Protein AF-A0A2N0VL20-F1 (afdb_monomer)

Foldseek 3Di:
DPVVVVLLVVLLVLCVVLVVLDDPVLVVCVVVVVLLCSLVVLLVVLVVVVVVLVVLVVVLVVVLVVLVVVCVVPVDPVSVVVSVVSVVVSVVCCVVSVVSSVSSNVSSVVNVVSVVVVVVVCVVVVPD

Nearest PDB structures (foldseek):
  8v8v-assembly2_D  TM=3.418E-01  e=9.193E-01  Homo sapiens
  8tgd-assembly1_B  TM=3.268E-01  e=1.031E+00  Homo sapiens
  8ts8-assembly1_B  TM=3.396E-01  e=1.031E+00  Homo sapiens
  8ts7-assembly1_B  TM=3.397E-01  e=1.374E+00  Homo sapiens

Solvent-accessible surface area (backbone atoms only — not comparable to full-atom values): 7043 Å² total; per-residue (Å²): 132,63,70,69,56,54,57,52,47,54,46,48,52,60,46,60,79,46,46,92,76,49,52,75,70,44,54,50,30,55,75,69,67,39,58,69,61,36,31,55,53,50,51,54,50,48,54,53,50,52,51,51,53,52,53,49,52,52,51,52,53,52,53,39,52,53,42,50,54,52,29,76,74,66,71,44,69,67,49,52,52,52,42,51,51,54,48,52,51,49,53,50,49,49,53,57,50,51,52,54,48,51,55,51,46,54,50,34,53,49,46,51,51,52,53,51,51,52,51,53,53,47,58,61,71,71,56,129

Structure (mmCIF, N/CA/C/O backbone):
data_AF-A0A2N0VL20-F1
#
_entry.id   AF-A0A2N0VL20-F1
#
loop_
_atom_site.group_PDB
_atom_site.id
_atom_site.type_symbol
_atom_site.label_atom_id
_atom_site.label_alt_id
_atom_site.label_comp_id
_atom_site.label_asym_id
_atom_site.label_entity_id
_atom_site.label_seq_id
_atom_site.pdbx_PDB_ins_code
_atom_site.Cartn_x
_atom_site.Cartn_y
_atom_site.Cartn_z
_atom_site.occupancy
_atom_site.B_iso_or_equiv
_atom_site.auth_seq_id
_atom_site.auth_comp_id
_atom_site.auth_asym_id
_atom_site.auth_atom_id
_atom_site.pdbx_PDB_model_num
ATOM 1 N N . MET A 1 1 ? -25.952 -11.031 23.583 1.00 49.34 1 MET A N 1
ATOM 2 C CA . MET A 1 1 ? -24.711 -10.587 22.912 1.00 49.34 1 MET A CA 1
ATOM 3 C C . MET A 1 1 ? -24.542 -9.104 23.165 1.00 49.34 1 MET A C 1
ATOM 5 O O . MET A 1 1 ? -25.473 -8.353 22.890 1.00 49.34 1 MET A O 1
ATOM 9 N N . ARG A 1 2 ? -23.422 -8.693 23.767 1.00 56.59 2 ARG A N 1
ATOM 10 C CA . ARG A 1 2 ? -23.122 -7.274 23.993 1.00 56.59 2 ARG A CA 1
ATOM 11 C C . ARG A 1 2 ? -22.846 -6.677 22.609 1.00 56.59 2 ARG A C 1
ATOM 13 O O . ARG A 1 2 ? -22.079 -7.261 21.855 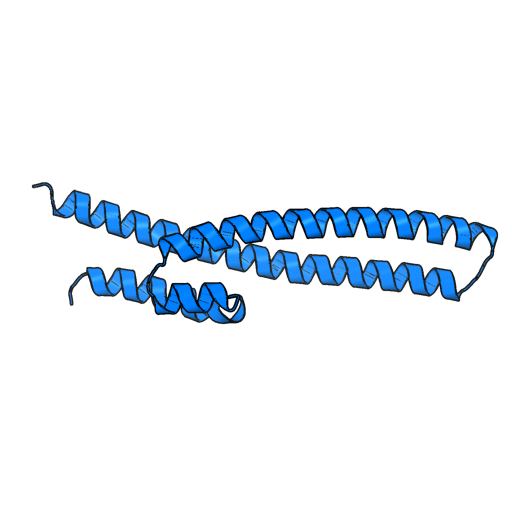1.00 56.59 2 ARG A O 1
ATOM 20 N N . LYS A 1 3 ? -23.512 -5.586 22.218 1.00 54.34 3 LYS A N 1
ATOM 21 C CA . LYS A 1 3 ? -23.375 -5.004 20.859 1.00 54.34 3 LYS A CA 1
ATOM 22 C C . LYS A 1 3 ? -21.913 -4.651 20.519 1.00 54.34 3 LYS A C 1
ATOM 24 O O . LYS A 1 3 ? -21.511 -4.700 19.364 1.00 54.34 3 LYS A O 1
ATOM 29 N N . ASP A 1 4 ? -21.116 -4.422 21.552 1.00 58.56 4 ASP A N 1
ATOM 30 C CA . ASP A 1 4 ? -19.659 -4.291 21.601 1.00 58.56 4 ASP A CA 1
ATOM 31 C C . ASP A 1 4 ? -18.913 -5.420 20.873 1.00 58.56 4 ASP A C 1
ATOM 33 O O . ASP A 1 4 ? -17.914 -5.178 20.189 1.00 58.56 4 ASP A O 1
ATOM 37 N N . ASP A 1 5 ? -19.426 -6.646 20.990 1.00 67.94 5 ASP A N 1
ATOM 38 C CA . ASP A 1 5 ? -18.854 -7.836 20.367 1.00 67.94 5 ASP A CA 1
ATOM 39 C C . ASP A 1 5 ? -19.085 -7.824 18.853 1.00 67.94 5 ASP A C 1
ATOM 41 O O . ASP A 1 5 ? -18.239 -8.305 18.110 1.00 67.94 5 ASP A O 1
ATOM 45 N N . ILE A 1 6 ? -20.180 -7.215 18.377 1.00 74.94 6 ILE A N 1
ATOM 46 C CA . ILE A 1 6 ? -20.531 -7.162 16.950 1.00 74.94 6 ILE A CA 1
ATOM 47 C C . ILE A 1 6 ? -19.593 -6.208 16.204 1.00 74.94 6 ILE A C 1
ATOM 49 O O . ILE A 1 6 ? -19.041 -6.579 15.171 1.00 74.94 6 ILE A O 1
ATOM 53 N N . PHE A 1 7 ? -19.351 -5.005 16.740 1.00 74.25 7 PHE A N 1
ATOM 54 C CA . PHE A 1 7 ? -18.403 -4.055 16.138 1.00 74.25 7 PHE A CA 1
ATOM 55 C C . PHE A 1 7 ? -16.975 -4.601 16.147 1.00 74.25 7 PHE A C 1
ATOM 57 O O . PHE A 1 7 ? -16.253 -4.482 15.159 1.00 74.25 7 PHE A O 1
ATOM 64 N N . THR A 1 8 ? -16.573 -5.237 17.249 1.00 74.56 8 THR A N 1
AT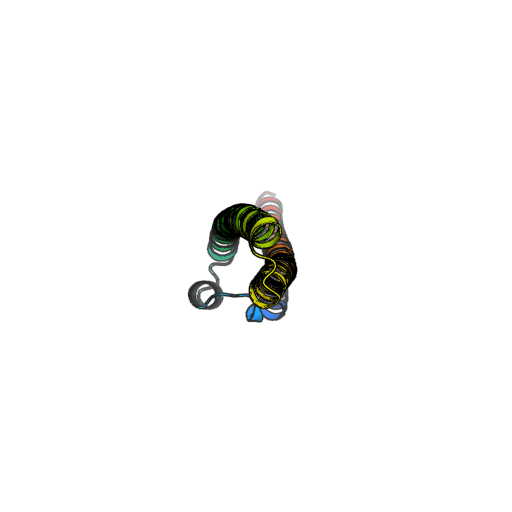OM 65 C CA . THR A 1 8 ? -15.239 -5.832 17.366 1.00 74.56 8 THR A CA 1
ATOM 66 C C . THR A 1 8 ? -15.076 -7.026 16.423 1.00 74.56 8 THR A C 1
ATOM 68 O O . THR A 1 8 ? -14.039 -7.135 15.773 1.00 74.56 8 THR A O 1
ATOM 71 N N . ALA A 1 9 ? -16.095 -7.882 16.289 1.00 79.31 9 ALA A N 1
ATOM 72 C CA . ALA A 1 9 ? -16.096 -9.000 15.347 1.00 79.31 9 ALA A CA 1
ATOM 73 C C . ALA A 1 9 ? -16.034 -8.523 13.890 1.00 79.31 9 ALA A C 1
ATOM 75 O O . ALA A 1 9 ? -15.227 -9.034 13.123 1.00 79.31 9 ALA A O 1
ATOM 76 N N . MET A 1 10 ? -16.799 -7.488 13.533 1.00 79.50 10 MET A N 1
ATOM 77 C CA . MET A 1 10 ? -16.802 -6.924 12.180 1.00 79.50 10 MET A CA 1
ATOM 78 C C . MET A 1 10 ? -15.446 -6.298 11.811 1.00 79.50 10 MET A C 1
ATOM 80 O O . MET A 1 10 ? -14.961 -6.471 10.695 1.00 79.50 10 MET A O 1
ATOM 84 N N . ILE A 1 11 ? -14.791 -5.616 12.759 1.00 80.81 11 ILE A N 1
ATOM 85 C CA . ILE A 1 11 ? -13.419 -5.114 12.581 1.00 80.81 11 ILE A CA 1
ATOM 86 C C . ILE A 1 11 ? -12.428 -6.274 12.430 1.00 80.81 11 ILE A C 1
ATOM 88 O O . ILE A 1 11 ? -11.508 -6.194 11.617 1.00 80.81 11 ILE A O 1
ATOM 92 N N . HIS A 1 12 ? -12.594 -7.341 13.213 1.00 79.06 12 HIS A N 1
ATOM 93 C CA . HIS A 1 12 ? -11.717 -8.505 13.158 1.00 79.06 12 HIS A CA 1
ATOM 94 C C . HIS A 1 12 ? -11.806 -9.214 11.804 1.00 79.06 12 HIS A C 1
ATOM 96 O O . HIS A 1 12 ? -10.771 -9.464 11.197 1.00 79.06 12 HIS A O 1
ATOM 102 N N . GLU A 1 13 ? -13.019 -9.431 11.298 1.00 80.81 13 GLU A N 1
ATOM 103 C CA . GLU A 1 13 ? -13.281 -10.088 10.015 1.00 80.81 13 GLU A CA 1
ATOM 104 C C . GLU A 1 13 ? -12.731 -9.283 8.821 1.00 80.81 13 GLU A C 1
ATOM 106 O O . GLU A 1 13 ? -12.054 -9.838 7.953 1.00 80.81 13 GLU A O 1
ATOM 111 N N . GLU A 1 14 ? -12.924 -7.957 8.800 1.00 76.50 14 GLU A N 1
ATOM 112 C CA . GLU A 1 14 ? -12.346 -7.074 7.768 1.00 76.50 14 GLU A CA 1
ATOM 113 C C . GLU A 1 14 ? -10.808 -7.109 7.765 1.00 76.50 14 GLU A C 1
ATOM 115 O O . GLU A 1 14 ? -10.176 -7.126 6.702 1.00 76.50 14 GLU A O 1
ATOM 120 N N . LEU A 1 15 ? -10.191 -7.137 8.951 1.00 77.94 15 LEU A N 1
ATOM 121 C CA . LEU A 1 15 ? -8.737 -7.179 9.099 1.00 77.94 15 LEU A CA 1
ATOM 122 C C . LEU A 1 15 ? -8.158 -8.558 8.756 1.00 77.94 15 LEU A C 1
ATOM 124 O O . LEU A 1 15 ? -7.094 -8.621 8.142 1.00 77.94 15 LEU A O 1
ATOM 128 N N . GLU A 1 16 ? -8.854 -9.642 9.095 1.00 79.25 16 GLU A N 1
ATOM 129 C CA . GLU A 1 16 ? -8.457 -11.019 8.779 1.00 79.25 16 GLU A CA 1
ATOM 130 C C . GLU A 1 16 ? -8.485 -11.273 7.264 1.00 79.25 16 GLU A C 1
ATOM 132 O O . GLU A 1 16 ? -7.514 -11.777 6.695 1.00 79.25 16 GLU A O 1
ATOM 137 N N . GLN A 1 17 ? -9.515 -10.785 6.560 1.00 76.62 17 GLN A N 1
ATOM 138 C CA . GLN A 1 17 ? -9.577 -10.843 5.092 1.00 76.62 17 GLN A CA 1
ATOM 139 C C . GLN A 1 17 ? -8.394 -10.138 4.400 1.00 76.62 17 GLN A C 1
ATOM 141 O O . GLN A 1 17 ? -8.016 -10.498 3.280 1.00 76.62 17 GLN A O 1
ATOM 146 N N . HIS A 1 18 ? -7.780 -9.153 5.062 1.00 73.38 18 HIS A N 1
ATOM 147 C CA . HIS A 1 18 ? -6.674 -8.358 4.525 1.00 73.38 18 HIS A CA 1
ATOM 148 C C . HIS A 1 18 ? -5.324 -8.631 5.216 1.00 73.38 18 HIS A C 1
ATOM 150 O O . HIS A 1 18 ? -4.335 -7.958 4.909 1.00 73.38 18 HIS A O 1
ATOM 156 N N . GLU A 1 19 ? -5.223 -9.656 6.070 1.00 67.94 19 GLU A N 1
ATOM 157 C CA . GLU A 1 19 ? -4.031 -9.929 6.893 1.00 67.94 19 GLU A CA 1
ATOM 158 C C . GLU A 1 19 ? -2.778 -10.255 6.055 1.00 67.94 19 GLU A C 1
ATOM 160 O O . GLU A 1 19 ? -1.630 -9.989 6.439 1.00 67.94 19 GLU A O 1
ATOM 165 N N . ARG A 1 20 ? -2.987 -10.783 4.846 1.00 70.00 20 ARG A N 1
ATOM 166 C CA . ARG A 1 20 ? -1.935 -11.027 3.845 1.00 70.00 20 ARG A CA 1
ATOM 167 C C . ARG A 1 20 ? -1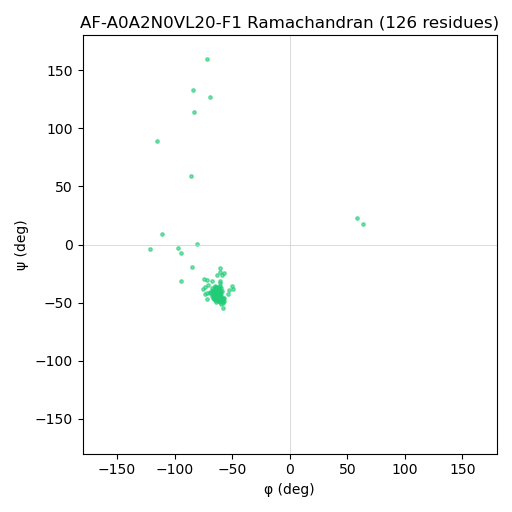.199 -9.754 3.402 1.00 70.00 20 ARG A C 1
ATOM 169 O O . ARG A 1 20 ? -0.074 -9.847 2.924 1.00 70.00 20 ARG A O 1
ATOM 176 N N . PHE A 1 21 ? -1.790 -8.577 3.606 1.00 66.38 21 PHE A N 1
ATOM 177 C CA . PHE A 1 21 ? -1.189 -7.276 3.295 1.00 66.38 21 PHE A CA 1
ATOM 178 C C . PHE A 1 21 ? -0.533 -6.598 4.509 1.00 66.38 21 PHE A C 1
ATOM 180 O O . PHE A 1 21 ? 0.034 -5.503 4.379 1.00 66.38 21 PHE A O 1
ATOM 187 N N . PHE A 1 22 ? -0.620 -7.213 5.693 1.00 69.06 22 PHE A N 1
ATOM 188 C CA . PHE A 1 22 ? -0.054 -6.656 6.916 1.00 69.06 22 PHE A CA 1
ATOM 189 C C . PHE A 1 22 ? 1.422 -6.985 7.044 1.00 69.06 22 PHE A C 1
ATOM 191 O O . PHE A 1 22 ? 1.859 -8.126 6.898 1.00 69.06 22 PHE A O 1
ATOM 198 N N . LEU A 1 23 ? 2.191 -5.957 7.380 1.00 69.00 23 LEU A N 1
ATOM 199 C CA . LEU A 1 23 ? 3.577 -6.114 7.785 1.00 69.00 23 LEU A CA 1
ATOM 200 C C . LEU A 1 23 ? 3.639 -6.736 9.182 1.00 69.00 23 LEU A C 1
ATOM 202 O O . LEU A 1 23 ? 2.696 -6.646 9.967 1.00 69.00 23 LEU A O 1
ATOM 206 N N . PHE A 1 24 ? 4.782 -7.328 9.526 1.00 72.19 24 PHE A N 1
ATOM 207 C CA . PHE A 1 24 ? 4.968 -8.029 10.802 1.00 72.19 24 PHE A CA 1
ATOM 208 C C . PHE A 1 24 ? 4.597 -7.165 12.026 1.00 72.19 24 PHE A C 1
ATOM 210 O O . PHE A 1 24 ? 3.928 -7.636 12.942 1.00 72.19 24 PHE A O 1
ATOM 217 N N . GLN A 1 25 ? 4.938 -5.870 11.994 1.00 71.19 25 GLN A N 1
ATOM 218 C CA . GLN A 1 25 ? 4.575 -4.907 13.045 1.00 71.19 25 GLN A CA 1
ATOM 219 C C . GLN A 1 25 ? 3.065 -4.612 13.120 1.00 71.19 25 GLN A C 1
ATOM 221 O O . GLN A 1 25 ? 2.550 -4.313 14.194 1.00 71.19 25 GLN A O 1
ATOM 226 N N . GLU A 1 26 ? 2.345 -4.668 11.998 1.00 73.62 26 GLU A N 1
ATOM 227 C CA . GLU A 1 26 ? 0.889 -4.478 11.969 1.00 73.62 26 GLU A CA 1
ATOM 228 C C . GLU A 1 26 ? 0.177 -5.725 12.503 1.00 73.62 26 GLU A C 1
ATOM 230 O O . GLU A 1 26 ? -0.752 -5.607 13.294 1.00 73.62 26 GLU A O 1
ATOM 235 N N . ARG A 1 27 ? 0.673 -6.930 12.196 1.00 73.31 27 ARG A N 1
ATOM 236 C CA . ARG A 1 27 ? 0.152 -8.174 12.796 1.00 73.31 27 ARG A CA 1
ATOM 237 C C . ARG A 1 27 ? 0.300 -8.209 14.315 1.00 73.31 27 ARG A C 1
ATOM 239 O O . ARG A 1 27 ? -0.511 -8.815 15.013 1.00 73.31 27 ARG A O 1
ATOM 246 N N . GLU A 1 28 ? 1.337 -7.575 14.849 1.00 76.06 28 GLU A N 1
ATOM 247 C CA . GLU A 1 28 ? 1.518 -7.463 16.295 1.00 76.06 28 GLU A CA 1
ATOM 248 C C . GLU A 1 28 ? 0.512 -6.490 16.930 1.00 76.06 28 GLU A C 1
ATOM 250 O O . GLU A 1 28 ? -0.093 -6.811 17.950 1.00 76.06 28 GLU A O 1
ATOM 255 N N . LEU A 1 29 ? 0.256 -5.344 16.291 1.00 75.19 29 LEU A N 1
ATOM 256 C CA . LEU A 1 29 ? -0.776 -4.389 16.720 1.00 75.19 29 LEU A CA 1
ATOM 257 C C . LEU A 1 29 ? -2.192 -4.978 16.620 1.00 75.19 29 LEU A C 1
ATOM 259 O O . LEU A 1 29 ? -3.022 -4.736 17.497 1.00 75.19 29 LEU A O 1
ATOM 263 N N . PHE A 1 30 ? -2.446 -5.800 15.599 1.00 76.81 30 PHE A N 1
ATOM 264 C CA . PHE A 1 30 ? -3.687 -6.557 15.448 1.00 76.81 30 PHE A CA 1
ATOM 265 C C . PHE A 1 30 ? -3.896 -7.539 16.607 1.00 76.81 30 PHE A C 1
ATOM 267 O O . PHE A 1 30 ? -4.955 -7.534 17.233 1.00 76.81 30 PHE A O 1
ATOM 274 N N . ARG A 1 31 ? -2.858 -8.307 16.974 1.00 75.38 31 ARG A N 1
ATOM 275 C CA . ARG A 1 31 ? -2.891 -9.213 18.138 1.00 75.38 31 ARG A CA 1
ATOM 276 C C . ARG A 1 31 ? -3.131 -8.487 19.461 1.00 75.38 31 ARG A C 1
ATOM 278 O O . ARG A 1 31 ? -3.793 -9.032 20.339 1.00 75.38 31 ARG A O 1
ATOM 285 N N . ARG A 1 32 ? -2.635 -7.256 19.598 1.00 81.38 32 ARG A N 1
ATOM 286 C CA . ARG A 1 32 ? -2.852 -6.404 20.781 1.00 81.38 32 ARG A CA 1
ATOM 287 C C . ARG A 1 32 ? -4.215 -5.690 20.791 1.00 81.38 32 ARG A C 1
ATOM 289 O O . ARG A 1 32 ? -4.490 -4.966 21.740 1.00 81.38 32 ARG A O 1
ATOM 296 N N . LYS A 1 33 ? -5.068 -5.890 19.774 1.00 77.88 33 LYS A N 1
ATOM 297 C CA . LYS A 1 33 ? -6.371 -5.211 19.591 1.00 77.88 33 LYS A CA 1
ATOM 298 C C . LYS A 1 33 ? -6.273 -3.676 19.518 1.00 77.88 33 LYS A C 1
ATOM 300 O O . LYS A 1 33 ? -7.253 -2.970 19.739 1.00 77.88 33 LYS A O 1
ATOM 305 N N . GLU A 1 34 ? -5.106 -3.137 19.159 1.00 80.25 34 GLU A N 1
ATOM 306 C CA . GLU A 1 34 ? -4.876 -1.692 19.014 1.00 80.25 34 GLU A CA 1
ATOM 307 C C . GLU A 1 34 ? -5.279 -1.200 17.605 1.00 80.25 34 GLU A C 1
ATOM 309 O O . GLU A 1 34 ? -4.464 -0.661 16.850 1.00 80.25 34 GLU A O 1
ATOM 314 N N . TYR A 1 35 ? -6.547 -1.396 17.225 1.00 76.81 35 TYR A N 1
ATOM 315 C CA . TYR A 1 35 ? -7.039 -1.190 15.852 1.00 76.81 35 TYR A CA 1
ATOM 316 C C . TYR A 1 35 ? -6.880 0.254 15.333 1.00 76.81 35 TYR A C 1
ATOM 318 O O . TYR A 1 35 ? -6.542 0.465 14.169 1.00 76.81 35 TYR A O 1
ATOM 326 N N . GLN A 1 36 ? -7.047 1.262 16.193 1.00 76.00 36 GLN A N 1
ATOM 327 C CA . GLN A 1 36 ? -6.899 2.676 15.814 1.00 76.00 36 GLN A CA 1
ATOM 328 C C . GLN A 1 36 ? -5.436 3.052 15.513 1.00 76.00 36 GLN A C 1
ATOM 330 O O . GLN A 1 36 ? -5.129 3.739 14.531 1.00 76.00 36 GLN A O 1
ATOM 335 N N . LYS A 1 37 ? -4.499 2.559 16.334 1.00 79.38 37 LYS A N 1
ATOM 336 C CA . LYS A 1 37 ? -3.052 2.718 16.114 1.00 79.38 37 LYS A CA 1
ATOM 337 C C . LYS A 1 37 ? -2.591 1.960 14.875 1.00 79.38 37 LYS A C 1
ATOM 339 O O . LYS A 1 37 ? -1.767 2.474 14.123 1.00 79.38 37 LYS A O 1
ATOM 344 N N . LEU A 1 38 ? -3.138 0.766 14.645 1.00 79.25 38 LEU A N 1
ATOM 345 C CA . LEU A 1 38 ? -2.894 -0.018 13.438 1.00 79.25 38 LEU A CA 1
ATOM 346 C C . LEU A 1 38 ? -3.289 0.772 12.183 1.00 79.25 38 LEU A C 1
ATOM 348 O O . LEU A 1 38 ? -2.442 0.995 11.319 1.00 79.25 38 LEU A O 1
ATOM 352 N N . ALA A 1 39 ? -4.531 1.256 12.111 1.00 75.81 39 ALA A N 1
ATOM 353 C CA . ALA A 1 39 ? -5.032 1.958 10.934 1.00 75.81 39 ALA A CA 1
ATOM 354 C C . ALA A 1 39 ? -4.273 3.264 10.650 1.00 75.81 39 ALA A C 1
ATOM 356 O O . ALA A 1 39 ? -3.849 3.508 9.518 1.00 75.81 39 ALA A O 1
ATOM 357 N N . SER A 1 40 ? -4.018 4.077 11.677 1.00 78.94 40 SER A N 1
ATOM 358 C CA . SER A 1 40 ? -3.276 5.337 11.527 1.00 78.94 40 SER A CA 1
ATOM 359 C C . SER A 1 40 ? -1.813 5.127 11.109 1.00 78.94 40 SER A C 1
ATOM 361 O O . SER A 1 40 ? -1.325 5.800 10.193 1.00 78.94 40 SER A O 1
ATOM 363 N N . LYS A 1 41 ? -1.109 4.163 11.720 1.00 80.31 41 LYS A N 1
ATOM 364 C CA . LYS A 1 41 ? 0.277 3.823 11.357 1.00 80.31 41 LYS A CA 1
ATOM 365 C C . LYS A 1 41 ? 0.354 3.262 9.938 1.00 80.31 41 LYS A C 1
ATOM 367 O O . LYS A 1 41 ? 1.228 3.673 9.173 1.00 80.31 41 LYS A O 1
ATOM 372 N N . SER A 1 42 ? -0.590 2.397 9.572 1.00 77.81 42 SER A N 1
ATOM 373 C CA . SER A 1 42 ? -0.673 1.808 8.238 1.00 77.81 42 SER A CA 1
ATOM 374 C C . SER A 1 42 ? -0.886 2.863 7.149 1.00 77.81 42 SER A C 1
ATOM 376 O O . SER A 1 42 ? -0.162 2.895 6.154 1.00 77.81 42 SER A O 1
ATOM 378 N N . LEU A 1 43 ? -1.806 3.809 7.368 1.00 77.81 43 LEU A N 1
ATOM 379 C CA . LEU A 1 43 ? -2.063 4.915 6.439 1.00 77.81 43 LEU A CA 1
ATOM 380 C C . LEU A 1 43 ? -0.844 5.827 6.258 1.00 77.81 43 LEU A C 1
ATOM 382 O O . LEU A 1 43 ? -0.522 6.223 5.132 1.00 77.81 43 LEU A O 1
ATOM 386 N N . ARG A 1 44 ? -0.130 6.141 7.347 1.00 80.94 44 ARG A N 1
ATOM 387 C CA . ARG A 1 44 ? 1.112 6.926 7.278 1.00 80.94 44 ARG A CA 1
ATOM 388 C C . ARG A 1 44 ? 2.179 6.201 6.463 1.00 80.94 44 ARG A C 1
ATOM 390 O O . ARG A 1 44 ? 2.839 6.821 5.632 1.00 80.94 44 ARG A O 1
ATOM 397 N N . GLN A 1 45 ? 2.327 4.898 6.671 1.00 77.88 45 GLN A N 1
ATOM 398 C CA . GLN A 1 45 ? 3.294 4.088 5.943 1.00 77.88 45 GLN A CA 1
ATOM 399 C C . GLN A 1 45 ? 2.946 3.979 4.453 1.00 77.88 45 GLN A C 1
ATOM 401 O O . GLN A 1 45 ? 3.823 4.143 3.609 1.00 77.88 45 GLN A O 1
ATOM 406 N N . THR A 1 46 ? 1.666 3.813 4.122 1.00 76.94 46 THR A N 1
ATOM 407 C CA . THR A 1 46 ? 1.151 3.887 2.748 1.00 76.94 46 THR A CA 1
ATOM 408 C C . THR A 1 46 ? 1.546 5.195 2.056 1.00 76.94 46 THR A C 1
ATOM 410 O O . THR A 1 46 ? 1.984 5.171 0.907 1.00 76.94 46 THR A O 1
ATOM 413 N N . ARG A 1 47 ? 1.462 6.341 2.747 1.00 79.12 47 ARG A N 1
ATOM 414 C CA . ARG A 1 47 ? 1.878 7.639 2.185 1.00 79.12 47 ARG A CA 1
ATOM 415 C C . ARG A 1 47 ? 3.378 7.686 1.879 1.00 79.12 47 ARG A C 1
ATOM 417 O O . ARG A 1 47 ? 3.767 8.194 0.832 1.00 79.12 47 ARG A O 1
ATOM 424 N N . ILE A 1 48 ? 4.205 7.136 2.767 1.00 80.38 48 ILE A N 1
ATOM 425 C CA . ILE A 1 48 ? 5.660 7.051 2.572 1.00 80.38 48 ILE A CA 1
ATOM 426 C C . ILE A 1 48 ? 5.985 6.148 1.375 1.00 80.38 48 ILE A C 1
ATOM 428 O O . ILE A 1 48 ? 6.760 6.538 0.507 1.00 80.38 48 ILE A O 1
ATOM 432 N N . PHE A 1 49 ? 5.352 4.976 1.278 1.00 75.88 49 PHE A N 1
ATOM 433 C CA . PHE A 1 49 ? 5.539 4.082 0.134 1.00 75.88 49 PHE A CA 1
ATOM 434 C C . PHE A 1 49 ? 5.116 4.722 -1.188 1.00 75.88 49 PHE A C 1
ATOM 436 O O . PHE A 1 49 ? 5.833 4.585 -2.173 1.00 75.88 49 PHE A O 1
ATOM 443 N N . ALA A 1 50 ? 4.006 5.464 -1.213 1.00 73.69 50 ALA A N 1
ATOM 444 C CA . ALA A 1 50 ? 3.577 6.185 -2.409 1.00 73.69 50 ALA A CA 1
ATOM 445 C C . ALA A 1 50 ? 4.641 7.189 -2.890 1.00 73.69 50 ALA A C 1
ATOM 447 O O . ALA A 1 50 ? 4.900 7.281 -4.089 1.00 73.69 50 ALA A O 1
ATOM 448 N N . PHE A 1 51 ? 5.300 7.890 -1.960 1.00 81.06 51 PHE A N 1
ATOM 449 C CA . PHE A 1 51 ? 6.410 8.786 -2.284 1.00 81.06 51 PHE A CA 1
ATOM 450 C C . PHE A 1 51 ? 7.608 8.033 -2.878 1.00 81.06 51 PHE A C 1
ATOM 452 O O . PHE A 1 51 ? 8.138 8.445 -3.908 1.00 81.06 51 PHE A O 1
ATOM 459 N N . PHE A 1 52 ? 8.004 6.902 -2.282 1.00 80.44 52 PHE A N 1
ATOM 460 C CA . PHE A 1 52 ? 9.074 6.067 -2.834 1.00 80.44 52 PHE A CA 1
ATOM 461 C C . PHE A 1 52 ? 8.743 5.578 -4.242 1.00 80.44 52 PHE A C 1
ATOM 463 O O . PHE A 1 52 ? 9.567 5.731 -5.138 1.00 80.44 52 PHE A O 1
ATOM 470 N N . VAL A 1 53 ? 7.535 5.056 -4.469 1.00 75.88 53 VAL A N 1
ATOM 471 C CA . VAL A 1 53 ? 7.099 4.594 -5.796 1.00 75.88 53 VAL A CA 1
ATOM 472 C C . VAL A 1 53 ? 7.192 5.726 -6.822 1.00 75.88 53 VAL A C 1
ATOM 474 O O . VAL A 1 53 ? 7.780 5.521 -7.880 1.00 75.88 53 VAL A O 1
ATOM 477 N N . LEU A 1 54 ? 6.717 6.933 -6.494 1.00 80.12 54 LEU A N 1
ATOM 478 C CA . LEU A 1 54 ? 6.849 8.111 -7.363 1.00 80.12 54 LEU A CA 1
ATOM 479 C C . LEU A 1 54 ? 8.309 8.441 -7.697 1.00 80.12 54 LEU A C 1
ATOM 481 O O . LEU A 1 54 ? 8.641 8.629 -8.867 1.00 80.12 54 LEU A O 1
ATOM 485 N N . MET A 1 55 ? 9.188 8.462 -6.694 1.00 83.50 55 MET A N 1
ATOM 486 C CA . MET A 1 55 ? 10.622 8.688 -6.901 1.00 83.50 55 MET A CA 1
ATOM 487 C C . MET A 1 55 ? 11.251 7.603 -7.779 1.00 83.50 55 MET A C 1
ATOM 489 O O . MET A 1 55 ? 12.089 7.904 -8.626 1.00 83.50 55 MET A O 1
ATOM 493 N N . THR A 1 56 ? 10.821 6.350 -7.615 1.00 80.00 56 THR A N 1
ATOM 494 C CA . THR A 1 56 ? 11.327 5.228 -8.413 1.00 80.00 56 THR A CA 1
ATOM 495 C C . THR A 1 56 ? 10.894 5.370 -9.873 1.00 80.00 56 THR A C 1
ATOM 497 O O . THR A 1 56 ? 11.728 5.237 -10.763 1.00 80.00 56 THR A O 1
ATOM 500 N N . ILE A 1 57 ? 9.628 5.724 -10.133 1.00 79.50 57 ILE A N 1
ATOM 501 C CA . ILE A 1 57 ? 9.124 6.013 -11.488 1.00 79.50 57 ILE A CA 1
ATOM 502 C C . ILE A 1 57 ? 9.929 7.146 -12.130 1.00 79.50 57 ILE A C 1
ATOM 504 O O . ILE A 1 57 ? 10.342 7.022 -13.282 1.00 79.50 57 ILE A O 1
ATOM 508 N N . ALA A 1 58 ? 10.171 8.237 -11.399 1.00 82.56 58 ALA A N 1
ATOM 509 C CA . ALA A 1 58 ? 10.935 9.373 -11.906 1.00 82.56 58 ALA A CA 1
ATOM 510 C C . ALA A 1 58 ? 12.378 8.974 -12.259 1.00 82.56 58 ALA A C 1
ATOM 512 O O . ALA A 1 58 ? 12.853 9.281 -13.352 1.00 82.56 58 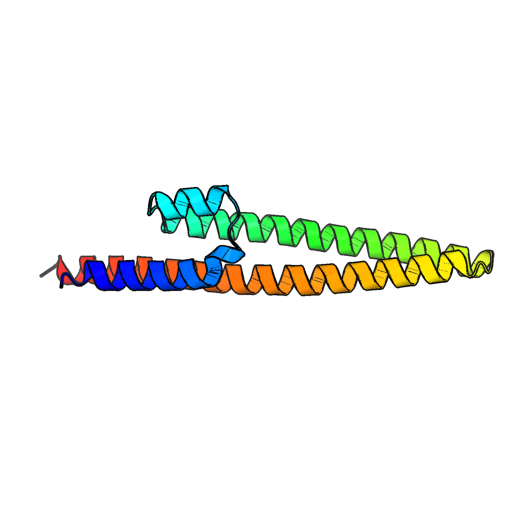ALA A O 1
ATOM 513 N N . ALA A 1 59 ? 13.048 8.230 -11.373 1.00 82.62 59 ALA A N 1
ATOM 514 C CA . ALA A 1 59 ? 14.400 7.732 -11.605 1.00 82.62 59 ALA A CA 1
ATOM 515 C C . ALA A 1 59 ? 14.465 6.797 -12.824 1.00 82.62 59 ALA A C 1
ATOM 517 O O . ALA A 1 59 ? 15.300 6.997 -13.704 1.00 82.62 59 ALA A O 1
ATOM 518 N N . PHE A 1 60 ? 13.554 5.825 -12.929 1.00 77.06 60 PHE A N 1
ATOM 519 C CA . PHE A 1 60 ? 13.502 4.907 -14.070 1.00 77.06 60 PHE A CA 1
ATOM 520 C C . PHE A 1 60 ? 13.164 5.613 -15.384 1.00 77.06 60 PHE A C 1
ATOM 522 O O . PHE A 1 60 ? 13.745 5.284 -16.418 1.00 77.06 60 PHE A O 1
ATOM 529 N N . SER A 1 61 ? 12.288 6.619 -15.349 1.00 77.25 61 SER A N 1
ATOM 530 C CA . SER A 1 61 ? 11.972 7.436 -16.525 1.00 77.25 61 SER A CA 1
ATOM 531 C C . SER A 1 61 ? 13.213 8.181 -17.026 1.00 77.25 61 SER A C 1
ATOM 533 O O . SER A 1 61 ? 13.510 8.141 -18.218 1.00 77.25 61 SER A O 1
ATOM 535 N N . LEU A 1 62 ? 13.991 8.790 -16.123 1.00 81.75 62 LEU A N 1
ATOM 536 C CA . LEU A 1 62 ? 15.250 9.465 -16.466 1.00 81.75 62 LEU A CA 1
ATOM 537 C C . LEU A 1 62 ? 16.292 8.492 -17.030 1.00 81.75 62 LEU A C 1
ATOM 539 O O . LEU A 1 62 ? 16.877 8.761 -18.079 1.00 81.75 62 LEU A O 1
ATOM 543 N N . VAL A 1 63 ? 16.492 7.347 -16.370 1.00 77.06 63 VAL A N 1
ATOM 544 C CA . VAL A 1 63 ? 17.417 6.297 -16.830 1.00 77.06 63 VAL A CA 1
ATOM 545 C C . VAL A 1 63 ? 17.015 5.791 -18.211 1.00 77.06 63 VAL A C 1
ATOM 547 O O . VAL A 1 63 ? 17.869 5.610 -19.077 1.00 77.06 63 VAL A O 1
ATOM 550 N N . SER A 1 64 ? 15.717 5.609 -18.457 1.00 70.12 64 SER A N 1
ATOM 551 C CA . SER A 1 64 ? 15.246 5.189 -19.768 1.00 70.12 64 SER A CA 1
ATOM 552 C C . SER A 1 64 ? 15.509 6.224 -20.851 1.00 70.12 64 SER A C 1
ATOM 554 O O . SER A 1 64 ? 15.830 5.817 -21.964 1.00 70.12 64 SER A O 1
ATOM 556 N N . ILE A 1 65 ? 15.343 7.519 -20.572 1.00 73.75 65 ILE A N 1
ATOM 557 C CA . ILE A 1 65 ? 15.633 8.575 -21.551 1.00 73.75 65 ILE A CA 1
ATOM 558 C C . ILE A 1 65 ? 17.116 8.523 -21.926 1.00 73.75 65 ILE A C 1
ATOM 560 O O . ILE A 1 65 ? 17.437 8.504 -23.112 1.00 73.75 65 ILE A O 1
ATOM 564 N N . MET A 1 66 ? 18.013 8.409 -20.939 1.00 74.19 66 MET A N 1
ATOM 565 C CA . MET A 1 66 ? 19.453 8.273 -21.192 1.00 74.19 66 MET A CA 1
ATOM 566 C C . MET A 1 66 ? 19.770 7.029 -22.030 1.00 74.19 66 MET A C 1
ATOM 568 O O . MET A 1 66 ? 20.473 7.128 -23.033 1.00 74.19 66 MET A O 1
ATOM 572 N N . HIS A 1 67 ? 19.186 5.876 -21.688 1.00 70.31 67 HIS A N 1
ATOM 573 C CA . HIS A 1 67 ? 19.376 4.640 -22.450 1.00 70.31 67 HIS A CA 1
ATOM 574 C C . HIS A 1 67 ? 18.864 4.736 -23.892 1.00 70.31 67 HIS A C 1
ATOM 576 O O . HIS A 1 67 ? 19.484 4.175 -24.795 1.00 70.31 67 HIS A O 1
ATOM 582 N N . PHE A 1 68 ? 17.754 5.441 -24.125 1.00 67.81 68 PHE A N 1
ATOM 583 C CA . PHE A 1 68 ? 17.216 5.659 -25.469 1.00 67.81 68 PHE A CA 1
ATOM 584 C C . PHE A 1 68 ? 18.113 6.584 -26.299 1.00 67.81 68 PHE A C 1
ATOM 586 O O . PHE A 1 68 ? 18.348 6.313 -27.476 1.00 67.81 68 PHE A O 1
ATOM 593 N N . VAL A 1 69 ? 18.654 7.642 -25.685 1.00 68.94 69 VAL A N 1
ATOM 594 C CA . VAL A 1 69 ? 19.621 8.550 -26.322 1.00 68.94 69 VAL A CA 1
ATOM 595 C C . VAL A 1 69 ? 20.904 7.800 -26.688 1.00 68.94 69 VAL A C 1
ATOM 597 O O . VAL A 1 69 ? 21.364 7.889 -27.825 1.00 68.94 69 VAL A O 1
ATOM 600 N N . GLU A 1 70 ? 21.445 6.993 -25.773 1.00 64.75 70 GLU A N 1
ATOM 601 C CA . GLU A 1 70 ? 22.618 6.157 -26.047 1.00 64.75 70 GLU A CA 1
ATOM 602 C C . GLU A 1 70 ? 22.354 5.093 -27.118 1.00 64.75 70 GLU A C 1
ATOM 604 O O . GLU A 1 70 ? 23.229 4.804 -27.937 1.00 64.75 70 GLU A O 1
ATOM 609 N N . PHE A 1 71 ? 21.157 4.499 -27.138 1.00 62.88 71 PHE A N 1
ATOM 610 C CA . PHE A 1 71 ? 20.762 3.561 -28.186 1.00 62.88 71 PHE A CA 1
ATOM 611 C C . PHE A 1 71 ? 20.706 4.242 -29.558 1.00 62.88 71 PHE A C 1
ATOM 613 O O . PHE A 1 71 ? 21.233 3.691 -30.522 1.00 62.88 71 PHE A O 1
ATOM 620 N N . GLY A 1 72 ? 20.156 5.458 -29.639 1.00 60.88 72 GLY A N 1
ATOM 621 C CA . GLY A 1 72 ? 20.135 6.252 -30.871 1.00 60.88 72 GLY A CA 1
ATOM 622 C C . GLY A 1 72 ? 21.529 6.591 -31.413 1.00 60.88 72 GLY A C 1
ATOM 623 O O . GLY A 1 72 ? 21.677 6.805 -32.612 1.00 60.88 72 GLY A O 1
ATOM 624 N N . GLN A 1 73 ? 22.554 6.595 -30.554 1.00 65.25 73 GLN A N 1
ATOM 625 C CA . GLN A 1 73 ? 23.940 6.872 -30.938 1.00 65.25 73 GLN A CA 1
ATOM 626 C C . GLN A 1 73 ? 24.781 5.617 -31.231 1.00 65.25 73 GLN A C 1
ATOM 628 O O . GLN A 1 73 ? 25.691 5.692 -32.051 1.00 65.25 73 GLN A O 1
ATOM 633 N N . GLN A 1 74 ? 24.524 4.480 -30.568 1.00 67.25 74 GLN A N 1
ATOM 634 C CA . GLN A 1 74 ? 25.391 3.286 -30.640 1.00 67.25 74 GLN A CA 1
ATOM 635 C C . GLN A 1 74 ? 24.695 2.002 -31.141 1.00 67.25 74 GLN A C 1
ATOM 637 O O . GLN A 1 74 ? 25.362 0.984 -31.310 1.00 67.25 74 GLN A O 1
ATOM 642 N N . GLY A 1 75 ? 23.381 2.017 -31.403 1.00 61.81 75 GLY A N 1
ATOM 643 C CA . GLY A 1 75 ? 22.661 0.959 -32.136 1.00 61.81 75 GLY A CA 1
ATOM 644 C C . GLY A 1 75 ? 22.626 -0.437 -31.490 1.00 61.81 75 GLY A C 1
ATOM 645 O O . GLY A 1 75 ? 22.361 -1.426 -32.171 1.00 61.81 75 GLY A O 1
ATOM 646 N N . GLY A 1 76 ? 22.911 -0.564 -30.190 1.00 70.94 76 GLY A N 1
ATOM 647 C CA . GLY A 1 76 ? 23.041 -1.863 -29.518 1.00 70.94 76 GLY A CA 1
ATOM 648 C C . GLY A 1 76 ? 21.709 -2.484 -29.076 1.00 70.94 76 GLY A C 1
ATOM 649 O O . GLY A 1 76 ? 21.083 -1.989 -28.139 1.00 70.94 76 GLY A O 1
ATOM 650 N N . LEU A 1 77 ? 21.319 -3.621 -29.672 1.00 71.06 77 LEU A N 1
ATOM 651 C CA . LEU A 1 77 ? 20.101 -4.391 -29.341 1.00 71.06 77 LEU A CA 1
ATOM 652 C C . LEU A 1 77 ? 19.951 -4.678 -27.830 1.00 71.06 77 LEU A C 1
ATOM 654 O O . LEU A 1 77 ? 18.849 -4.640 -27.287 1.00 71.06 77 LEU A O 1
ATOM 658 N N . SER A 1 78 ? 21.064 -4.912 -27.128 1.00 68.62 78 SER A N 1
ATOM 659 C CA . SER A 1 78 ? 21.084 -5.169 -25.682 1.00 68.62 78 SER A CA 1
ATOM 660 C C . SER A 1 78 ? 20.598 -3.979 -24.848 1.00 68.62 78 SER A C 1
ATOM 662 O O . SER A 1 78 ? 19.875 -4.174 -23.872 1.00 68.62 78 SER A O 1
ATOM 664 N N . ARG A 1 79 ? 20.933 -2.744 -25.242 1.00 67.25 79 ARG A N 1
ATOM 665 C CA . ARG A 1 79 ? 20.507 -1.521 -24.538 1.00 67.25 79 ARG A CA 1
ATOM 666 C C . ARG A 1 79 ? 19.020 -1.245 -24.728 1.00 67.25 79 ARG A C 1
ATOM 668 O O . ARG A 1 79 ? 18.359 -0.807 -23.792 1.00 67.25 79 ARG A O 1
ATOM 675 N N . PHE A 1 80 ? 18.487 -1.566 -25.904 1.00 70.06 80 PHE A N 1
ATOM 676 C CA . PHE A 1 80 ? 17.055 -1.482 -26.184 1.00 70.06 80 PHE A CA 1
ATOM 677 C C . PHE A 1 80 ? 16.246 -2.473 -25.336 1.00 70.06 80 PHE A C 1
ATOM 679 O O . PHE A 1 80 ? 15.281 -2.086 -24.678 1.00 70.06 80 PHE A O 1
ATOM 686 N N . VAL A 1 81 ? 16.680 -3.737 -25.280 1.00 74.56 81 VAL A N 1
ATOM 687 C CA . VAL A 1 81 ? 16.021 -4.778 -24.472 1.00 74.5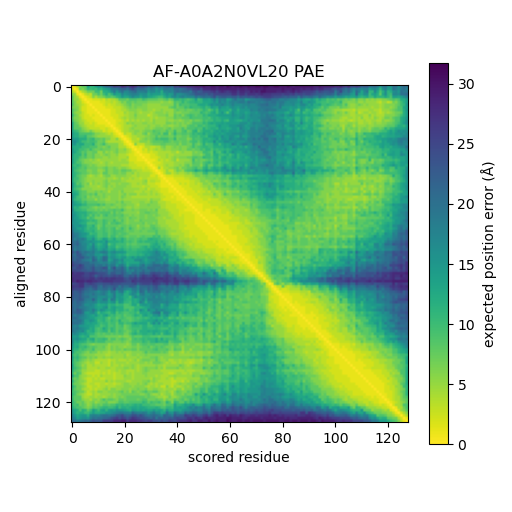6 81 VAL A CA 1
ATOM 688 C C . VAL A 1 81 ? 16.078 -4.447 -22.976 1.00 74.56 81 VAL A C 1
ATOM 690 O O . VAL A 1 81 ? 15.063 -4.569 -22.292 1.00 74.56 81 VAL A O 1
ATOM 693 N N . LEU A 1 82 ? 17.221 -3.964 -22.472 1.00 73.38 82 LEU A N 1
ATOM 694 C CA . LEU A 1 82 ? 17.354 -3.498 -21.085 1.00 73.38 82 LEU A CA 1
ATOM 695 C C . LEU A 1 82 ? 16.405 -2.332 -20.773 1.00 73.38 82 LEU A C 1
ATOM 697 O O . LEU A 1 82 ? 15.752 -2.347 -19.731 1.00 73.38 82 LEU A O 1
ATOM 701 N N . GLY A 1 83 ? 16.273 -1.365 -21.686 1.00 71.00 83 GLY A N 1
ATOM 702 C CA . GLY A 1 83 ? 15.322 -0.260 -21.552 1.00 71.00 83 GLY A CA 1
ATOM 703 C C . GLY A 1 83 ? 13.870 -0.739 -21.446 1.00 71.00 83 GLY A C 1
ATOM 704 O O . GLY A 1 83 ? 13.153 -0.329 -20.534 1.00 71.00 83 GLY A O 1
ATOM 705 N N . ILE A 1 84 ? 13.446 -1.660 -22.317 1.00 78.00 84 ILE A N 1
ATOM 706 C CA . ILE A 1 84 ? 12.079 -2.213 -22.305 1.00 78.00 84 ILE A CA 1
ATOM 707 C C . ILE A 1 84 ? 11.810 -3.032 -21.043 1.00 78.00 84 ILE A C 1
ATOM 709 O O . ILE A 1 84 ? 10.763 -2.863 -20.420 1.00 78.00 84 ILE A O 1
ATOM 713 N N . LEU A 1 85 ? 12.735 -3.907 -20.642 1.00 78.88 85 LEU A N 1
ATOM 714 C CA . LEU A 1 85 ? 12.578 -4.726 -19.435 1.00 78.88 85 LEU A CA 1
ATOM 715 C C . LEU A 1 85 ? 12.492 -3.861 -18.175 1.00 78.88 85 LEU A C 1
ATOM 717 O O . LEU A 1 85 ? 11.673 -4.125 -17.298 1.00 78.88 85 LEU A O 1
ATOM 721 N N . SER A 1 86 ? 13.294 -2.800 -18.117 1.00 71.19 86 SER A N 1
ATOM 722 C CA . SER A 1 86 ? 13.277 -1.807 -17.045 1.00 71.19 86 SER A CA 1
ATOM 723 C C . SER A 1 86 ? 11.924 -1.082 -16.948 1.00 71.19 86 SER A C 1
ATOM 725 O O . SER A 1 86 ? 11.349 -0.952 -15.861 1.00 71.19 86 SER A O 1
ATOM 727 N N . TRP A 1 87 ? 11.338 -0.710 -18.090 1.00 75.75 87 TRP A N 1
ATOM 728 C CA . TRP A 1 87 ? 9.981 -0.155 -18.159 1.00 75.75 87 TRP A CA 1
ATOM 729 C C . TRP A 1 87 ? 8.902 -1.154 -17.757 1.00 75.75 87 TRP A C 1
ATOM 731 O O . TRP A 1 87 ? 8.028 -0.821 -16.958 1.00 75.75 87 TRP A O 1
ATOM 741 N N . ALA A 1 88 ? 8.962 -2.379 -18.278 1.00 78.88 88 ALA A N 1
ATOM 742 C CA . ALA A 1 88 ? 8.004 -3.428 -17.955 1.00 78.88 88 ALA A CA 1
ATOM 743 C C . ALA A 1 88 ? 8.018 -3.742 -16.451 1.00 78.88 88 ALA A C 1
ATOM 745 O O . ALA A 1 88 ? 6.960 -3.821 -15.825 1.00 78.88 88 ALA A O 1
ATOM 746 N N . PHE A 1 89 ? 9.208 -3.830 -15.851 1.00 77.88 89 PHE A N 1
ATOM 747 C CA . PHE A 1 89 ? 9.380 -4.001 -14.411 1.00 77.88 89 PHE A CA 1
ATOM 748 C C . PHE A 1 89 ? 8.820 -2.817 -13.613 1.00 77.88 89 PHE A C 1
ATOM 750 O O . PHE A 1 89 ? 8.132 -3.023 -12.612 1.00 77.88 89 PHE A O 1
ATOM 757 N N . SER A 1 90 ? 9.057 -1.585 -14.071 1.00 71.75 90 SER A N 1
ATOM 758 C CA . SER A 1 90 ? 8.520 -0.375 -13.438 1.00 71.75 90 SER A CA 1
ATOM 759 C C . SER A 1 90 ? 6.991 -0.356 -13.469 1.00 71.75 90 SER A C 1
ATOM 761 O O . SER A 1 90 ? 6.364 -0.174 -12.429 1.00 71.75 90 SER A O 1
ATOM 763 N N . ILE A 1 91 ? 6.374 -0.619 -14.626 1.00 75.62 91 ILE A N 1
ATOM 764 C CA . ILE A 1 91 ? 4.911 -0.663 -14.783 1.00 75.62 91 ILE A CA 1
ATOM 765 C C . ILE A 1 91 ? 4.301 -1.769 -13.918 1.00 75.62 91 ILE A C 1
ATOM 767 O O . ILE A 1 91 ? 3.325 -1.523 -13.208 1.00 75.62 91 ILE A O 1
ATOM 771 N N . ALA A 1 92 ? 4.877 -2.974 -13.946 1.00 75.12 92 ALA A N 1
ATOM 772 C CA . ALA A 1 92 ? 4.397 -4.092 -13.143 1.00 75.12 92 ALA A CA 1
ATOM 773 C C . ALA A 1 92 ? 4.490 -3.773 -11.647 1.00 75.12 92 ALA A C 1
ATOM 775 O O . ALA A 1 92 ? 3.511 -3.942 -10.920 1.00 75.12 92 ALA A O 1
ATOM 776 N N . SER A 1 93 ? 5.630 -3.241 -11.199 1.00 72.38 93 SER A N 1
ATOM 777 C CA . SER A 1 93 ? 5.832 -2.830 -9.809 1.00 72.38 93 SER A CA 1
ATOM 778 C C . SER A 1 93 ? 4.787 -1.799 -9.399 1.00 72.38 93 SER A C 1
ATOM 780 O O . SER A 1 93 ? 4.088 -1.999 -8.410 1.00 72.38 93 SER A O 1
ATOM 782 N N . VAL A 1 94 ? 4.599 -0.742 -10.190 1.00 74.12 94 VAL A N 1
ATOM 783 C CA . VAL A 1 94 ? 3.577 0.277 -9.925 1.00 74.12 94 VAL A CA 1
ATOM 784 C C . VAL A 1 94 ? 2.192 -0.352 -9.846 1.00 74.12 94 VAL A C 1
ATOM 786 O O . VAL A 1 94 ? 1.496 -0.128 -8.867 1.00 74.12 94 VAL A O 1
ATOM 789 N N . PHE A 1 95 ? 1.796 -1.191 -10.800 1.00 75.44 95 PHE A N 1
ATOM 790 C CA . PHE A 1 95 ? 0.469 -1.803 -10.796 1.00 75.44 95 PHE A CA 1
ATOM 791 C C . PHE A 1 95 ? 0.217 -2.667 -9.548 1.00 75.44 95 PHE A C 1
ATOM 793 O O . PHE A 1 95 ? -0.794 -2.486 -8.863 1.00 75.44 95 PHE A O 1
ATOM 800 N N . PHE A 1 96 ? 1.147 -3.566 -9.211 1.00 71.62 96 PHE A N 1
ATOM 801 C CA . PHE A 1 96 ? 1.026 -4.435 -8.038 1.00 71.62 96 PHE A CA 1
ATOM 802 C C . PHE A 1 96 ? 1.067 -3.645 -6.726 1.00 71.62 96 PHE A C 1
ATOM 804 O O . PHE A 1 96 ? 0.232 -3.873 -5.847 1.00 71.62 96 PHE A O 1
ATOM 811 N N . TYR A 1 97 ? 1.988 -2.685 -6.592 1.00 72.00 97 TYR A N 1
ATOM 812 C CA . TYR A 1 97 ? 2.079 -1.854 -5.392 1.00 72.00 97 TYR A CA 1
ATOM 813 C C . TYR A 1 97 ? 0.861 -0.953 -5.245 1.00 72.00 97 TYR A C 1
ATOM 815 O O . TYR A 1 97 ? 0.275 -0.907 -4.168 1.00 72.00 97 TYR A O 1
ATOM 823 N N . THR A 1 98 ? 0.429 -0.281 -6.309 1.00 72.38 98 THR A N 1
ATOM 824 C CA . THR A 1 98 ? -0.732 0.610 -6.283 1.00 72.38 98 THR A CA 1
ATOM 825 C C . THR A 1 98 ? -1.995 -0.153 -5.913 1.00 72.38 98 THR A C 1
ATOM 827 O O . THR A 1 98 ? -2.718 0.304 -5.029 1.00 72.38 98 THR A O 1
ATOM 830 N N . LYS A 1 99 ? -2.237 -1.337 -6.494 1.00 76.81 99 LYS A N 1
ATOM 831 C CA . LYS A 1 99 ? -3.392 -2.172 -6.134 1.00 76.81 99 LYS A CA 1
ATOM 832 C C . LYS A 1 99 ? -3.364 -2.572 -4.656 1.00 76.81 99 LYS A C 1
ATOM 834 O O . LYS A 1 99 ? -4.332 -2.313 -3.943 1.00 76.81 99 LYS A O 1
ATOM 839 N N . ASN A 1 100 ? -2.240 -3.106 -4.178 1.00 74.19 100 ASN A N 1
ATOM 840 C CA . ASN A 1 100 ? -2.093 -3.528 -2.782 1.00 74.19 100 ASN A CA 1
ATOM 841 C C . ASN A 1 100 ? -2.245 -2.354 -1.804 1.00 74.19 100 ASN A C 1
ATOM 843 O O . ASN A 1 100 ? -2.907 -2.470 -0.774 1.00 74.19 100 ASN A O 1
ATOM 847 N N . VAL A 1 101 ? -1.656 -1.204 -2.129 1.00 72.56 101 VAL A N 1
ATOM 848 C CA . VAL A 1 101 ? -1.718 0.006 -1.306 1.00 72.56 101 VAL A CA 1
ATOM 849 C C . VAL A 1 101 ? -3.136 0.584 -1.266 1.00 72.56 101 VAL A C 1
ATOM 851 O O . VAL A 1 101 ? -3.591 1.003 -0.201 1.00 72.56 101 VAL A O 1
ATOM 854 N N . LEU A 1 102 ? -3.859 0.585 -2.390 1.00 77.06 102 LEU A N 1
ATOM 855 C CA . LEU A 1 102 ? -5.251 1.043 -2.468 1.00 77.06 102 LEU A CA 1
ATOM 856 C C . LEU A 1 102 ? -6.201 0.145 -1.678 1.00 77.06 102 LEU A C 1
ATOM 858 O O . LEU A 1 102 ? -7.032 0.660 -0.930 1.00 77.06 102 LEU A O 1
ATOM 862 N N . GLU A 1 103 ? -6.084 -1.174 -1.829 1.00 79.75 103 GLU A N 1
ATOM 8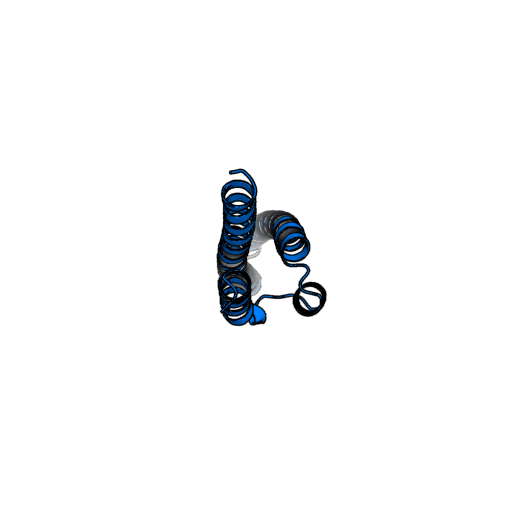63 C CA . GLU A 1 103 ? -6.895 -2.140 -1.078 1.00 79.75 103 GLU A CA 1
ATOM 864 C C . GLU A 1 103 ? -6.650 -1.993 0.426 1.00 79.75 103 GLU A C 1
ATOM 866 O O . GLU A 1 103 ? -7.596 -1.826 1.200 1.00 79.75 103 GLU A O 1
ATOM 871 N N . LYS A 1 104 ? -5.378 -1.909 0.831 1.00 76.75 104 LYS A N 1
ATOM 872 C CA . LYS A 1 104 ? -4.991 -1.689 2.226 1.00 76.75 104 LYS A CA 1
ATOM 873 C C . LYS A 1 104 ? -5.523 -0.366 2.775 1.00 76.75 104 LYS A C 1
ATOM 875 O O . LYS A 1 104 ? -6.075 -0.337 3.871 1.00 76.75 104 LYS A O 1
ATOM 880 N N . LYS A 1 105 ? -5.417 0.725 2.011 1.00 80.12 105 LYS A N 1
ATOM 881 C CA . LYS A 1 105 ? -5.961 2.036 2.393 1.00 80.12 105 LYS A CA 1
ATOM 882 C C . LYS A 1 105 ? -7.476 1.969 2.616 1.00 80.12 105 LYS A C 1
ATOM 884 O O . LYS A 1 105 ? -7.948 2.431 3.650 1.00 80.12 105 LYS A O 1
ATOM 889 N N . LYS A 1 106 ? -8.224 1.361 1.687 1.00 82.94 106 LYS A N 1
ATOM 890 C CA . LYS A 1 106 ? -9.687 1.213 1.792 1.00 82.94 106 LYS A CA 1
ATOM 891 C C . LYS A 1 106 ? -10.109 0.380 3.003 1.00 82.94 106 LYS A C 1
ATOM 893 O O . LYS A 1 106 ? -11.115 0.704 3.628 1.00 82.94 106 LYS A O 1
ATOM 898 N N . CYS A 1 107 ? -9.375 -0.686 3.320 1.00 81.12 107 CYS A N 1
ATOM 899 C CA . CYS A 1 107 ? -9.617 -1.499 4.515 1.00 81.12 107 CYS A CA 1
ATOM 900 C C . CYS A 1 107 ? -9.391 -0.671 5.794 1.00 81.12 107 CYS A C 1
ATOM 902 O O . CYS A 1 107 ? -10.285 -0.569 6.629 1.00 81.12 107 CYS A O 1
ATOM 904 N N . MET A 1 108 ? -8.258 0.032 5.905 1.00 81.19 108 MET A N 1
ATOM 905 C CA . MET A 1 108 ? -7.949 0.849 7.090 1.00 81.19 108 MET A CA 1
ATOM 906 C C . MET A 1 108 ? -8.931 2.011 7.294 1.00 81.19 108 MET A C 1
ATOM 908 O O . MET A 1 108 ? -9.292 2.317 8.428 1.00 81.19 108 MET A O 1
ATOM 912 N N . GLU A 1 109 ? -9.405 2.639 6.214 1.00 82.75 109 GLU A N 1
ATOM 913 C CA . GLU A 1 109 ? -10.459 3.661 6.285 1.00 82.75 109 GLU A CA 1
ATOM 914 C C . GLU A 1 109 ? -11.800 3.084 6.761 1.00 82.75 109 GLU A C 1
ATOM 916 O O . GLU A 1 109 ? -12.492 3.727 7.549 1.00 82.75 109 GLU A O 1
ATOM 921 N N . ARG A 1 110 ? -12.165 1.867 6.332 1.00 83.50 110 ARG A N 1
ATOM 922 C CA . ARG A 1 110 ? -13.366 1.174 6.828 1.00 83.50 110 ARG A CA 1
ATOM 923 C C . ARG A 1 110 ? -13.258 0.844 8.312 1.00 83.50 110 ARG A C 1
ATOM 925 O O . ARG A 1 110 ? -14.191 1.125 9.056 1.00 83.50 110 ARG A O 1
ATOM 932 N N . VAL A 1 111 ? -12.111 0.330 8.752 1.00 82.94 111 VAL A N 1
ATOM 933 C CA . VAL A 1 111 ? -11.855 0.028 10.168 1.00 82.94 111 VAL A CA 1
ATOM 934 C C . VAL A 1 111 ? -11.948 1.289 11.030 1.00 82.94 111 VAL A C 1
ATOM 936 O O . VAL A 1 111 ? -12.570 1.252 12.087 1.00 82.94 111 VAL A O 1
ATOM 939 N N . LEU A 1 112 ? -11.403 2.422 10.573 1.00 82.81 112 LEU A N 1
ATOM 940 C CA . LEU A 1 112 ? -11.535 3.699 11.286 1.00 82.81 112 LEU A CA 1
ATOM 941 C C . LEU A 1 112 ? -12.991 4.159 11.392 1.00 82.81 112 LEU A C 1
ATOM 943 O O . LEU A 1 112 ? -13.422 4.521 12.481 1.00 82.81 112 LEU A O 1
ATOM 947 N N . LYS A 1 113 ? -13.765 4.077 10.304 1.00 84.19 113 LYS A N 1
ATOM 948 C CA . LYS A 1 113 ? -15.197 4.416 10.327 1.00 84.19 113 LYS A CA 1
ATOM 949 C C . LYS A 1 113 ? -15.998 3.516 11.267 1.00 84.19 113 LYS A C 1
ATOM 951 O O . LYS A 1 113 ? -16.903 3.997 11.935 1.00 84.19 113 LYS A O 1
ATOM 956 N N . LEU A 1 114 ? -15.672 2.224 11.335 1.00 82.38 114 LEU A N 1
ATOM 957 C CA . LEU A 1 114 ? -16.315 1.287 12.263 1.00 82.38 114 LEU A CA 1
ATOM 958 C C . LEU A 1 114 ? -15.975 1.603 13.726 1.00 82.38 114 LEU A C 1
ATOM 960 O O . LEU A 1 114 ? -16.840 1.481 14.591 1.00 82.38 114 LEU A O 1
ATOM 964 N N . LEU A 1 115 ? -14.739 2.029 14.004 1.00 82.19 115 LEU A N 1
ATOM 965 C CA . LEU A 1 115 ? -14.329 2.484 15.336 1.00 82.19 115 LEU A CA 1
ATOM 966 C C . LEU A 1 115 ? -15.037 3.783 15.739 1.00 82.19 115 LEU A C 1
ATOM 968 O O . LEU A 1 115 ? -15.526 3.874 16.860 1.00 82.19 115 LEU A O 1
ATOM 972 N N . GLU A 1 116 ? -15.145 4.745 14.825 1.00 82.94 116 GLU A N 1
ATOM 973 C CA . GLU A 1 116 ? -15.850 6.013 15.053 1.00 82.94 116 GLU A CA 1
ATOM 974 C C . GLU A 1 116 ? -17.359 5.794 15.247 1.00 82.94 116 GLU A C 1
ATOM 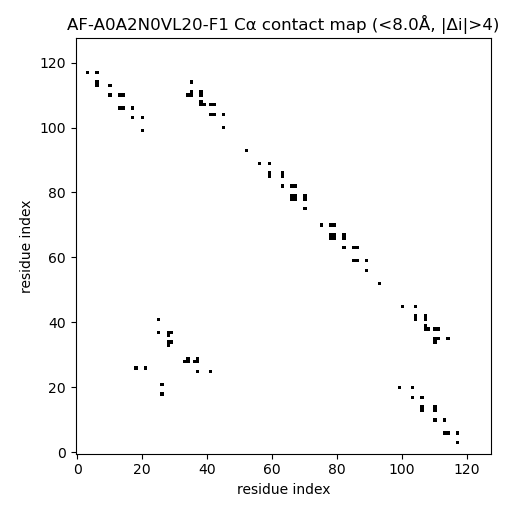976 O O . GLU A 1 116 ? -17.953 6.326 16.180 1.00 82.94 116 GLU A O 1
ATOM 981 N N . ALA A 1 117 ? -17.976 4.932 14.432 1.00 82.38 117 ALA A N 1
ATOM 982 C CA . ALA A 1 117 ? -19.373 4.542 14.603 1.00 82.38 117 ALA A CA 1
ATOM 983 C C . ALA A 1 117 ? -19.608 3.866 15.959 1.00 82.38 117 ALA A C 1
ATOM 985 O O . ALA A 1 117 ? -20.608 4.145 16.617 1.00 82.38 117 ALA A O 1
ATOM 986 N N . ARG A 1 118 ? -18.685 3.001 16.403 1.00 80.88 118 ARG A N 1
ATOM 987 C CA . ARG A 1 118 ? -18.734 2.400 17.740 1.00 80.88 118 ARG A CA 1
ATOM 988 C C . ARG A 1 118 ? -18.731 3.482 18.825 1.00 80.88 118 ARG A C 1
ATOM 990 O O . ARG A 1 118 ? -19.568 3.414 19.716 1.00 80.88 118 ARG A O 1
ATOM 997 N N . GLU A 1 119 ? -17.827 4.456 18.747 1.00 80.75 119 GLU A N 1
ATOM 998 C CA . GLU A 1 119 ? -17.712 5.561 19.712 1.00 80.75 119 GLU A CA 1
ATOM 999 C C . GLU A 1 119 ? -18.995 6.408 19.768 1.00 80.75 119 GLU A C 1
ATOM 1001 O O . GLU A 1 119 ? -19.584 6.548 20.837 1.00 80.75 119 GLU A O 1
ATOM 1006 N N . GLN A 1 120 ? -19.528 6.826 18.615 1.00 80.50 120 GLN A N 1
ATOM 1007 C CA . GLN A 1 120 ? -20.797 7.566 18.523 1.00 80.50 120 GLN A CA 1
ATOM 1008 C C . GLN A 1 120 ? -21.993 6.782 19.084 1.00 80.50 120 GLN A C 1
ATOM 1010 O O . GLN A 1 120 ? -22.876 7.360 19.723 1.00 80.50 120 GLN A O 1
ATOM 1015 N N . PHE A 1 121 ? -22.033 5.462 18.869 1.00 77.56 121 PHE A N 1
ATOM 1016 C CA . PHE A 1 121 ? -23.069 4.599 19.438 1.00 77.56 121 PHE A CA 1
ATOM 1017 C C . PHE A 1 121 ? -23.020 4.569 20.968 1.00 77.56 121 PHE A C 1
ATOM 1019 O O . PHE A 1 121 ? -24.078 4.532 21.596 1.00 77.56 121 PHE A O 1
ATOM 1026 N N . TYR A 1 122 ? -21.830 4.586 21.574 1.00 72.25 122 TYR A N 1
ATOM 1027 C CA . TYR A 1 122 ? -21.706 4.659 23.031 1.00 72.25 122 TYR A CA 1
ATOM 1028 C C . TYR A 1 122 ? -22.031 6.043 23.575 1.00 72.25 122 TYR A C 1
ATOM 1030 O O . TYR A 1 122 ? -22.754 6.117 24.562 1.00 72.25 122 TYR A O 1
ATOM 1038 N N . ASP A 1 123 ? -21.567 7.114 22.932 1.00 71.81 123 ASP A N 1
ATOM 1039 C CA . ASP A 1 123 ? -21.866 8.483 23.367 1.00 71.81 123 ASP A CA 1
ATOM 1040 C C . ASP A 1 123 ? -23.372 8.769 23.322 1.00 71.81 123 ASP A C 1
ATOM 1042 O O . ASP A 1 123 ? -23.929 9.367 24.241 1.00 71.81 123 ASP A O 1
ATOM 1046 N N . THR A 1 124 ? -24.065 8.255 22.303 1.00 67.06 124 THR A N 1
ATOM 1047 C CA . THR A 1 124 ? -25.527 8.388 22.176 1.00 67.06 124 THR A CA 1
ATOM 1048 C C . THR A 1 124 ? -26.285 7.469 23.144 1.00 67.06 124 THR A C 1
ATOM 1050 O O . THR A 1 124 ? -27.385 7.800 23.571 1.00 67.06 124 THR A O 1
ATOM 1053 N N . ALA A 1 125 ? -25.728 6.308 23.508 1.00 61.53 125 ALA A N 1
ATOM 1054 C CA . ALA A 1 125 ? -26.350 5.381 24.461 1.00 61.53 125 ALA A CA 1
ATOM 1055 C C . ALA A 1 125 ? -26.044 5.711 25.935 1.00 61.53 125 ALA A C 1
ATOM 1057 O O . ALA A 1 125 ? -26.739 5.221 26.825 1.00 61.53 125 ALA A O 1
ATOM 1058 N N . GLY A 1 126 ? -24.995 6.496 26.195 1.00 56.25 126 GLY A N 1
ATOM 1059 C CA . GLY A 1 126 ? -24.542 6.913 27.523 1.00 56.25 126 GLY A CA 1
ATOM 1060 C C . GLY A 1 126 ? -25.078 8.270 27.983 1.00 56.25 126 GLY A C 1
ATOM 1061 O O . GLY A 1 126 ? -24.872 8.622 29.142 1.00 56.25 126 GLY A O 1
ATOM 1062 N N . ASN A 1 127 ? -25.772 9.006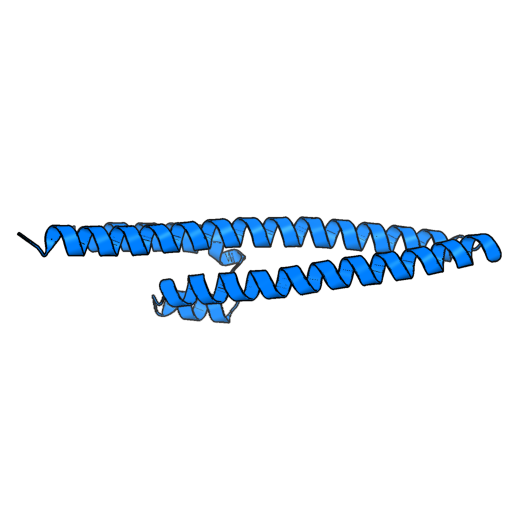 27.112 1.00 47.78 127 ASN A N 1
ATOM 1063 C CA . ASN A 1 127 ? -26.389 10.290 27.428 1.00 47.78 127 ASN A CA 1
ATOM 1064 C C . ASN A 1 127 ? -27.925 10.167 27.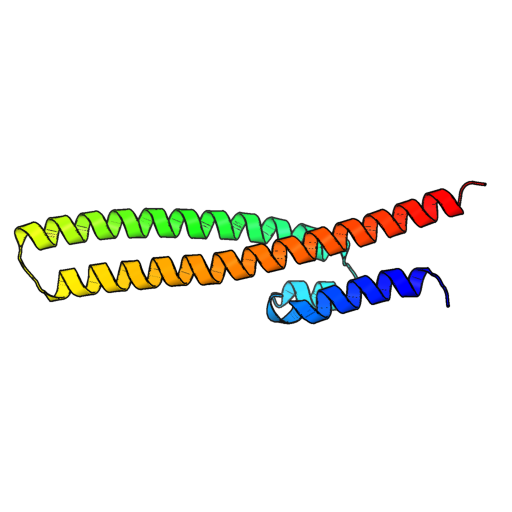314 1.00 47.78 127 ASN A C 1
ATOM 1066 O O . ASN A 1 127 ? -28.453 10.321 26.210 1.00 47.78 127 ASN A O 1
ATOM 1070 N N . PRO A 1 128 ? -28.638 9.792 28.397 1.00 50.50 128 PRO A N 1
ATOM 1071 C CA . PRO A 1 128 ? -30.095 9.903 28.450 1.00 50.50 128 PRO A CA 1
ATOM 1072 C C . PRO A 1 128 ? -30.566 11.363 28.462 1.00 50.50 128 PRO A C 1
ATOM 1074 O O . PRO A 1 128 ? -29.863 12.219 29.046 1.00 50.50 128 PRO A O 1
#

Organism: NCBI:txid2053187

Secondary structure (DSSP, 8-state):
--HHHHHHHHHHHHHHHTGGG--HHHHHHHHTT-HHHHHHHHHHHHHHHHHHHHHHHHHHHHHHHHHHHHHHHH--HHHHHHHHHHHHHHHHHHHHHHHHHHHHHHHHHHHHHHHHHHHHHHHHHH--

Mean predicted aligned error: 10.38 Å

Radius of gyration: 22.19 Å; Cα contacts (8 Å, |Δi|>4): 56; chains: 1; bounding box: 56×21×61 Å

pLDDT: mean 74.42, std 7.29, range [47.78, 84.19]

Sequence (128 aa):
MRKDDIFTAMIHEELEQHERFFLFQERELFRRKEYQKLASKSLRQTRIFAFFVLMTIAAFSLVSIMHFVEFGQQGGLSRFVLGILSWAFSIASVFFYTKNVLEKKKCMERVLKLLEAREQFYDTAGNP